Protein AF-D2U3R3-F1 (afdb_monomer)

Foldseek 3Di:
DVVVVVVVVLVVVQVVVCVVVVQFFFKWKAQLPVGWTWAPDADPVRATDTHNDVVRRTDGDTLVVVLVSLVPHDPPRSVRIDIFTWGQDPVPGIDTDPPRSVVSVVVPVD

Mean predicted aligned error: 6.83 Å

Nearest PDB structures (foldseek):
  8qkh-assembly1_N  TM=5.182E-01  e=3.034E-01  Staphylococcus phage 812
  4i4s-assembly1_A  TM=2.537E-01  e=4.872E+00  Boletus edulis

Secondary structure (DSSP, 8-state):
-HHHHHHHHHHHHHHHHHHH-TTEEEEEEEETTT--EEEEEE-TTSPEEEES-TTTT-EES-HHHHHHHHHTSPTTHHHHEEEEEEEEETTTEEEEPTTSSHHHHGGG--

Organism: NCBI:txid638

pLDDT: mean 82.24, std 11.83, range [38.12, 93.19]

Solvent-accessible surface area (backbone atoms only — not comparable to full-atom values): 6460 Å² total; per-residue (Å²): 124,61,66,66,54,50,54,50,52,52,52,51,52,50,52,54,50,41,70,77,37,76,64,55,64,22,27,32,39,34,31,69,82,83,70,31,28,38,32,90,50,57,47,102,80,72,42,82,36,74,36,88,53,61,82,68,18,55,38,81,56,66,67,59,65,56,53,53,55,41,72,70,43,60,85,68,54,39,78,41,46,43,82,38,50,23,25,76,38,95,88,72,42,77,38,71,45,86,71,57,69,57,63,63,56,63,76,74,73,118

Sequence (110 aa):
MEQKKIIKRLKEIEIEFRKNNPDVIGYTLFNIVNRRFVTMKENGFGMPIYTDNLEIAYFEDTKFPALISRELLPEPDKFDIAVVPLIKNPLFGLSVKSGYLDRHNRRFAQ

Structure (mmCIF, N/CA/C/O backbone):
data_AF-D2U3R3-F1
#
_entry.id   AF-D2U3R3-F1
#
loop_
_atom_site.group_PDB
_atom_site.id
_atom_site.type_symbol
_atom_site.label_atom_id
_atom_site.label_alt_id
_atom_site.label_comp_id
_atom_site.label_asym_id
_atom_site.label_entity_id
_atom_site.label_seq_id
_atom_site.pdbx_PDB_ins_code
_atom_site.Cartn_x
_atom_site.Cartn_y
_atom_site.Cartn_z
_atom_site.occupancy
_atom_site.B_iso_or_equiv
_atom_site.auth_seq_id
_atom_site.auth_comp_id
_atom_site.auth_asym_id
_atom_site.auth_atom_id
_atom_site.pdbx_PDB_model_num
ATOM 1 N N . MET A 1 1 ? 8.351 23.766 14.531 1.00 51.91 1 MET A N 1
ATOM 2 C CA . MET A 1 1 ? 7.120 23.454 15.306 1.00 51.91 1 MET A CA 1
ATOM 3 C C . MET A 1 1 ? 6.022 22.805 14.451 1.00 51.91 1 MET A C 1
ATOM 5 O O . MET A 1 1 ? 5.200 22.077 14.995 1.00 51.91 1 MET A O 1
ATOM 9 N N . GLU A 1 2 ? 6.016 23.013 13.130 1.00 73.06 2 GLU A N 1
ATOM 10 C CA . GLU A 1 2 ? 4.954 22.533 12.229 1.00 73.06 2 GLU A CA 1
ATOM 11 C C . GLU A 1 2 ? 5.042 21.044 11.861 1.00 73.06 2 GLU A C 1
ATOM 13 O O . GLU A 1 2 ? 4.032 20.349 11.916 1.00 73.06 2 GLU A O 1
ATOM 18 N N . GLN A 1 3 ? 6.240 20.508 11.598 1.00 75.00 3 GLN A N 1
ATOM 19 C CA . GLN A 1 3 ? 6.413 19.101 11.194 1.00 75.00 3 GLN A CA 1
ATOM 20 C C . GLN A 1 3 ? 5.857 18.100 12.220 1.00 75.00 3 GLN A C 1
ATOM 22 O O . GLN A 1 3 ? 5.160 17.156 11.856 1.00 75.00 3 GLN A O 1
ATOM 27 N N 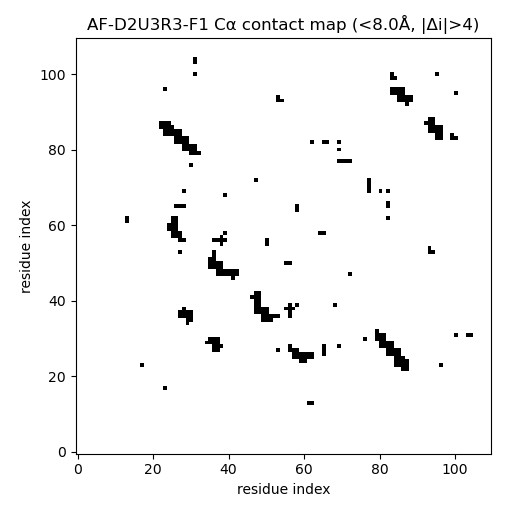. LYS A 1 4 ? 6.090 18.335 13.521 1.00 80.19 4 LYS A N 1
ATOM 28 C CA . LYS A 1 4 ? 5.544 17.481 14.593 1.00 80.19 4 LYS A CA 1
ATOM 29 C C . LYS A 1 4 ? 4.009 17.476 14.604 1.00 80.19 4 LYS A C 1
ATOM 31 O O . LYS A 1 4 ? 3.413 16.432 14.856 1.00 80.19 4 LYS A O 1
ATOM 36 N N . LYS A 1 5 ? 3.368 18.616 14.306 1.00 84.50 5 LYS A N 1
ATOM 37 C CA . LYS A 1 5 ? 1.902 18.716 14.206 1.00 84.50 5 LYS A CA 1
ATOM 38 C C . LYS A 1 5 ? 1.378 17.972 12.974 1.00 84.50 5 LYS A C 1
ATOM 40 O O . LYS A 1 5 ? 0.389 17.258 13.093 1.00 84.50 5 LYS A O 1
ATOM 45 N N . ILE A 1 6 ? 2.064 18.079 11.834 1.00 82.00 6 ILE A N 1
ATOM 46 C CA . ILE A 1 6 ? 1.709 17.367 10.595 1.00 82.00 6 ILE A CA 1
ATOM 47 C C . ILE A 1 6 ? 1.796 15.852 10.798 1.00 82.00 6 ILE A C 1
ATOM 49 O O . ILE A 1 6 ? 0.825 15.148 10.541 1.00 82.00 6 ILE A O 1
ATOM 53 N N . ILE A 1 7 ? 2.915 15.352 11.333 1.00 80.81 7 ILE A N 1
ATOM 54 C CA . ILE A 1 7 ? 3.105 13.917 11.600 1.00 80.81 7 ILE A CA 1
ATOM 55 C C . ILE A 1 7 ? 2.024 13.393 12.550 1.00 80.81 7 ILE A C 1
ATOM 57 O O . ILE A 1 7 ? 1.465 12.323 12.315 1.00 80.81 7 ILE A O 1
ATOM 61 N N . LYS A 1 8 ? 1.697 14.146 13.608 1.00 84.31 8 LYS A N 1
ATOM 62 C CA . LYS A 1 8 ? 0.627 13.773 14.541 1.00 84.31 8 LYS A CA 1
ATOM 63 C C . LYS A 1 8 ? -0.722 13.646 13.825 1.00 84.31 8 LYS A C 1
ATOM 65 O O . LYS A 1 8 ? -1.390 12.630 13.979 1.00 84.31 8 LYS A O 1
ATOM 70 N N . ARG A 1 9 ? -1.073 14.627 12.991 1.00 85.44 9 ARG A N 1
ATOM 71 C CA . ARG A 1 9 ? -2.333 14.640 12.236 1.00 85.44 9 ARG A CA 1
ATOM 72 C C . ARG A 1 9 ? -2.418 13.492 11.226 1.00 85.44 9 ARG A C 1
ATOM 74 O O . ARG A 1 9 ? -3.462 12.869 11.094 1.00 85.44 9 ARG A O 1
ATOM 81 N N . LEU A 1 10 ? -1.311 13.167 10.555 1.00 81.62 10 LEU A N 1
ATOM 82 C CA . LEU A 1 10 ? -1.233 12.017 9.647 1.00 81.62 10 LEU A CA 1
ATOM 83 C C . LEU A 1 10 ? -1.446 10.688 10.383 1.00 81.62 10 LEU A C 1
ATOM 85 O O . LEU A 1 10 ? -2.160 9.826 9.879 1.00 81.62 10 LEU A O 1
ATOM 89 N N . LYS A 1 11 ? -0.878 10.534 11.586 1.00 82.62 11 LYS A N 1
ATOM 90 C CA . LYS A 1 11 ? -1.121 9.354 12.431 1.00 82.62 11 LYS A CA 1
ATOM 91 C C . LYS A 1 11 ? -2.582 9.249 12.863 1.00 82.62 11 LYS A C 1
ATOM 93 O O . LYS A 1 11 ? -3.132 8.157 12.834 1.00 82.62 11 LYS A O 1
ATOM 98 N N . GLU A 1 12 ? -3.210 10.359 13.246 1.00 87.19 12 GLU A N 1
ATOM 99 C CA . GLU A 1 12 ? -4.633 10.386 13.619 1.00 87.19 12 GLU A CA 1
ATOM 100 C C . GLU A 1 12 ? -5.529 9.957 12.448 1.00 87.19 12 GLU A C 1
ATOM 102 O O . GLU A 1 12 ? -6.374 9.081 12.627 1.00 87.19 12 GLU A O 1
ATOM 107 N N . ILE A 1 13 ? -5.275 10.483 11.244 1.00 86.12 13 ILE A N 1
ATOM 108 C CA . ILE A 1 13 ? -5.987 10.097 10.014 1.00 86.12 13 ILE A CA 1
ATOM 109 C C . ILE A 1 13 ? -5.800 8.605 9.711 1.00 86.12 13 ILE A C 1
ATOM 111 O O . ILE A 1 13 ? -6.759 7.929 9.353 1.00 86.12 13 ILE A O 1
ATOM 115 N N . GLU A 1 14 ? -4.585 8.074 9.859 1.00 83.56 14 GLU A N 1
ATOM 116 C CA . GLU A 1 14 ? -4.310 6.650 9.630 1.00 83.56 14 GLU A CA 1
ATOM 117 C C . GLU A 1 14 ? -5.043 5.755 10.639 1.00 83.56 14 GLU A C 1
ATOM 119 O O . GLU A 1 14 ? -5.614 4.729 10.266 1.00 83.56 14 GLU A O 1
ATOM 124 N N . ILE A 1 15 ? -5.061 6.151 11.915 1.00 85.56 15 ILE A N 1
ATOM 125 C CA . ILE A 1 15 ? -5.782 5.432 12.972 1.00 85.56 15 ILE A CA 1
ATOM 126 C C . ILE A 1 15 ? -7.283 5.430 12.683 1.00 85.56 15 ILE A C 1
ATOM 128 O O . ILE A 1 15 ? -7.922 4.384 12.776 1.00 85.56 15 ILE A O 1
ATOM 132 N N . GLU A 1 16 ? -7.855 6.580 12.330 1.00 88.56 16 GLU A N 1
ATOM 133 C CA . GLU A 1 16 ? -9.269 6.697 11.970 1.00 88.56 16 GLU A CA 1
ATOM 134 C C . GLU A 1 16 ? -9.602 5.864 10.726 1.00 88.56 16 GLU A C 1
ATOM 136 O O . GLU A 1 16 ? -10.573 5.105 10.723 1.00 88.56 16 GLU A O 1
ATOM 141 N N . PHE A 1 17 ? -8.755 5.928 9.696 1.00 86.56 17 PHE A N 1
ATOM 142 C CA . PHE A 1 17 ? -8.908 5.126 8.490 1.00 86.56 17 PHE A CA 1
ATO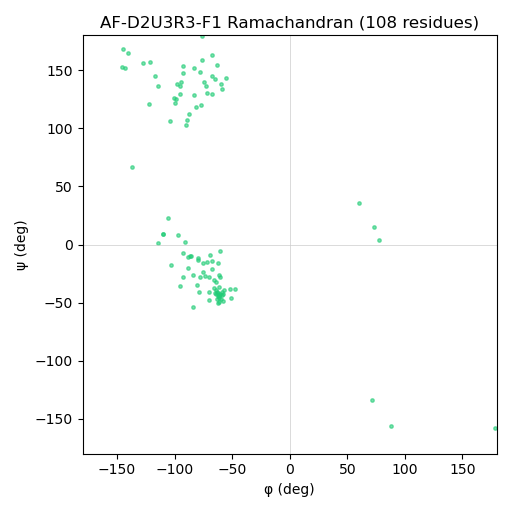M 143 C C . PHE A 1 17 ? -8.924 3.628 8.805 1.00 86.56 17 PHE A C 1
ATOM 145 O O . PHE A 1 17 ? -9.835 2.932 8.359 1.00 86.56 17 PHE A O 1
ATOM 152 N N . ARG A 1 18 ? -7.972 3.135 9.607 1.00 84.69 18 ARG A N 1
ATOM 153 C CA . ARG A 1 18 ? -7.908 1.721 10.012 1.00 84.69 18 ARG A CA 1
ATOM 154 C C . ARG A 1 18 ? -9.085 1.303 10.889 1.00 84.69 18 ARG A C 1
ATOM 156 O O . ARG A 1 18 ? -9.597 0.207 10.707 1.00 84.69 18 ARG A O 1
ATOM 163 N N . LYS A 1 19 ? -9.569 2.170 11.786 1.00 88.31 19 LYS A N 1
ATOM 164 C CA . LYS A 1 19 ? -10.795 1.903 12.562 1.00 88.31 19 LYS A CA 1
ATOM 165 C C . LYS A 1 19 ? -12.006 1.684 11.654 1.00 88.31 19 LYS A C 1
ATOM 167 O O . LYS A 1 19 ? -12.789 0.774 11.898 1.00 88.31 19 LYS A O 1
ATOM 172 N N . ASN A 1 20 ? -12.123 2.484 10.597 1.00 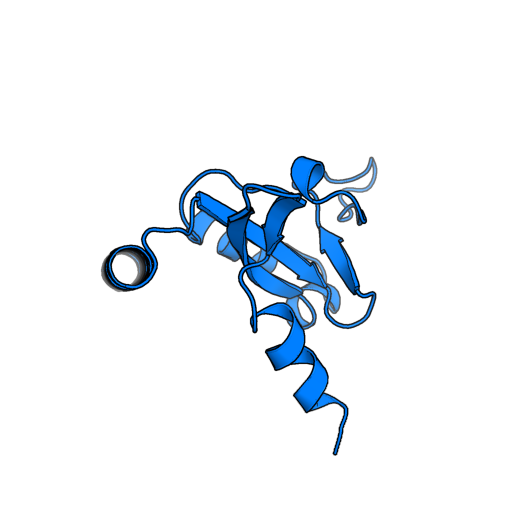90.25 20 ASN A N 1
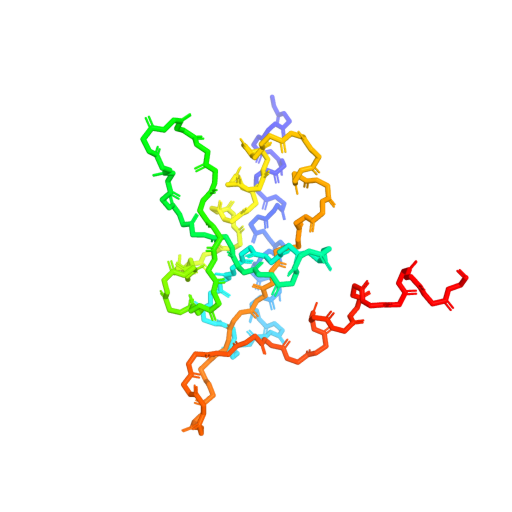ATOM 173 C CA . ASN A 1 20 ? -13.207 2.371 9.620 1.00 90.25 20 ASN A CA 1
ATOM 174 C C . ASN A 1 20 ? -12.980 1.251 8.586 1.00 90.25 20 ASN A C 1
ATOM 176 O O . ASN A 1 20 ? -13.900 0.905 7.850 1.00 90.25 20 ASN A O 1
ATOM 180 N N . ASN A 1 21 ? -11.766 0.697 8.502 1.00 89.50 21 ASN A N 1
ATOM 181 C CA . ASN A 1 21 ? -11.373 -0.325 7.532 1.00 89.50 21 ASN A CA 1
ATOM 182 C C . ASN A 1 21 ? -10.526 -1.417 8.217 1.00 89.50 21 ASN A C 1
ATOM 184 O O . ASN A 1 21 ? -9.332 -1.532 7.931 1.00 89.50 21 ASN A O 1
ATOM 188 N N . PRO A 1 22 ? -11.116 -2.205 9.137 1.00 90.38 22 PRO A N 1
ATOM 189 C CA . PRO A 1 22 ? -10.379 -3.179 9.949 1.00 90.38 22 PRO A CA 1
ATOM 190 C C . PRO A 1 22 ? -9.819 -4.360 9.139 1.00 90.38 22 PRO A C 1
ATOM 192 O O . PRO A 1 22 ? -8.973 -5.100 9.627 1.00 90.38 22 PRO A O 1
ATOM 195 N N . ASP A 1 23 ? -10.288 -4.537 7.907 1.00 91.12 23 ASP A N 1
ATOM 196 C CA . ASP A 1 23 ? -9.835 -5.540 6.946 1.00 91.12 23 ASP A CA 1
ATOM 197 C C . ASP A 1 23 ? -8.532 -5.156 6.223 1.00 91.12 23 ASP A C 1
ATOM 199 O O . ASP A 1 23 ? -7.939 -5.993 5.539 1.00 91.12 23 ASP A O 1
ATOM 203 N N . VAL A 1 24 ? -8.087 -3.901 6.350 1.00 90.75 24 VAL A N 1
ATOM 204 C CA . VAL A 1 24 ? -6.857 -3.417 5.717 1.00 90.75 24 VAL A CA 1
ATOM 205 C C . VAL A 1 24 ? -5.640 -3.900 6.496 1.00 90.75 24 VAL A C 1
ATOM 207 O O . VAL A 1 24 ? -5.447 -3.548 7.659 1.00 90.75 24 VAL A O 1
ATOM 210 N N . ILE A 1 25 ? -4.786 -4.664 5.819 1.00 90.38 25 ILE A N 1
ATOM 211 C CA . ILE A 1 25 ? -3.575 -5.263 6.394 1.00 90.38 25 ILE A CA 1
ATOM 212 C C . ILE A 1 25 ? -2.289 -4.532 5.994 1.00 90.38 25 ILE A C 1
ATOM 214 O O . ILE A 1 25 ? -1.286 -4.648 6.688 1.00 90.38 25 ILE A O 1
ATOM 218 N N . GLY A 1 26 ? -2.330 -3.715 4.940 1.00 90.81 26 GLY A N 1
ATOM 219 C CA . GLY A 1 26 ? -1.196 -2.895 4.516 1.00 90.81 26 GLY A CA 1
ATOM 220 C C . GLY A 1 26 ? -1.506 -2.087 3.263 1.00 90.81 26 GLY A C 1
ATOM 221 O O . GLY A 1 26 ? -2.674 -1.824 2.959 1.00 90.81 26 GLY A O 1
ATOM 222 N N . TYR A 1 27 ? -0.466 -1.681 2.539 1.00 91.62 27 TYR A N 1
ATOM 223 C CA . TYR A 1 27 ? -0.586 -0.789 1.383 1.00 91.62 27 TYR A CA 1
ATOM 224 C C . TYR A 1 27 ? 0.345 -1.197 0.241 1.00 91.62 27 TYR A C 1
ATOM 226 O O . TYR A 1 27 ? 1.273 -1.975 0.422 1.00 91.62 27 TYR A O 1
ATOM 234 N N . THR A 1 28 ? 0.102 -0.656 -0.948 1.00 92.19 28 THR A N 1
ATOM 235 C CA . THR A 1 28 ? 1.046 -0.701 -2.069 1.00 92.19 28 THR A CA 1
ATOM 236 C C . THR A 1 28 ? 0.984 0.576 -2.895 1.00 92.19 28 THR A C 1
ATOM 238 O O . THR A 1 28 ? 0.084 1.407 -2.731 1.00 92.19 28 THR A O 1
ATOM 241 N N . LEU A 1 29 ? 1.967 0.728 -3.771 1.00 92.12 29 LEU A N 1
ATOM 242 C CA . LEU A 1 29 ? 2.049 1.773 -4.773 1.00 92.12 29 LEU A CA 1
ATOM 243 C C . LEU A 1 29 ? 1.580 1.209 -6.106 1.00 92.12 29 LEU A C 1
ATOM 245 O O . LEU A 1 29 ? 2.110 0.208 -6.579 1.00 92.12 29 LEU A O 1
ATOM 249 N N . PHE A 1 30 ? 0.597 1.861 -6.712 1.00 91.94 30 PHE A N 1
ATOM 250 C CA . PHE A 1 30 ? 0.026 1.466 -7.991 1.00 91.94 30 PHE A CA 1
ATOM 251 C C . PHE A 1 30 ? 0.164 2.606 -8.992 1.00 91.94 30 PHE A C 1
ATOM 253 O O . PHE A 1 30 ? -0.355 3.698 -8.758 1.00 91.94 30 PHE A O 1
ATOM 260 N N . ASN A 1 31 ? 0.854 2.355 -10.101 1.00 91.00 31 ASN A N 1
ATOM 261 C CA . ASN A 1 31 ? 0.958 3.311 -11.192 1.00 91.00 31 ASN A CA 1
ATOM 262 C C . ASN A 1 31 ? -0.307 3.214 -12.048 1.00 91.00 31 ASN A C 1
ATOM 264 O O . ASN A 1 31 ? -0.631 2.167 -12.607 1.00 91.00 31 ASN A O 1
ATOM 268 N N . ILE A 1 32 ? -1.047 4.316 -12.116 1.00 89.25 32 ILE A N 1
ATOM 269 C CA . ILE A 1 32 ? -2.372 4.365 -12.736 1.00 89.25 32 ILE A CA 1
ATOM 270 C C . ILE A 1 32 ? -2.306 4.350 -14.264 1.00 89.25 32 ILE A C 1
ATOM 272 O O . ILE A 1 32 ? -3.276 3.948 -14.901 1.00 89.25 32 ILE A O 1
ATOM 276 N N . VAL A 1 33 ? -1.177 4.770 -14.842 1.00 87.06 33 VAL A N 1
ATOM 277 C CA . VAL A 1 33 ? -0.975 4.860 -16.292 1.00 87.06 33 VAL A CA 1
ATOM 278 C C . VAL A 1 33 ? -0.553 3.506 -16.845 1.00 87.06 33 VAL A C 1
ATOM 280 O O . VAL A 1 33 ? -1.200 2.971 -17.742 1.00 87.06 33 VAL A O 1
ATOM 283 N N . ASN A 1 34 ? 0.503 2.911 -16.284 1.00 86.50 34 ASN A N 1
ATOM 284 C CA . ASN A 1 34 ? 1.018 1.623 -16.753 1.00 86.50 34 ASN A CA 1
ATOM 285 C C . ASN A 1 34 ? 0.303 0.413 -16.122 1.00 86.50 34 ASN A C 1
ATOM 287 O O . ASN A 1 34 ? 0.485 -0.711 -16.586 1.00 86.50 34 ASN A O 1
ATOM 291 N N . ARG A 1 35 ? -0.532 0.645 -15.099 1.00 89.25 35 ARG A N 1
ATOM 292 C CA . ARG A 1 35 ? -1.324 -0.355 -14.370 1.00 89.25 35 ARG A CA 1
ATOM 293 C C . ARG A 1 35 ? -0.501 -1.443 -13.677 1.00 89.25 35 ARG A C 1
ATOM 295 O O . ARG A 1 35 ? -0.958 -2.581 -13.576 1.00 89.25 35 ARG A O 1
ATOM 302 N N . ARG A 1 36 ? 0.676 -1.091 -13.157 1.00 92.06 36 ARG A N 1
ATOM 303 C CA . ARG A 1 36 ? 1.567 -2.005 -12.422 1.00 92.06 36 ARG A CA 1
ATOM 304 C C . ARG A 1 36 ? 1.837 -1.508 -11.009 1.00 92.06 36 ARG A C 1
ATOM 306 O O . ARG A 1 36 ? 1.733 -0.315 -10.715 1.00 92.06 36 ARG A O 1
ATOM 313 N N . PHE A 1 37 ? 2.207 -2.427 -10.127 1.00 92.62 37 PHE A N 1
ATOM 314 C CA . PHE A 1 37 ? 2.638 -2.092 -8.777 1.00 92.62 37 PHE A CA 1
ATOM 315 C C . PHE A 1 37 ? 4.114 -1.704 -8.754 1.00 92.62 37 PHE A C 1
ATOM 317 O O . PHE A 1 37 ? 4.897 -2.182 -9.575 1.00 92.62 37 PHE A O 1
ATOM 324 N N . VAL A 1 38 ? 4.502 -0.865 -7.797 1.00 90.50 38 VAL A N 1
ATOM 325 C CA . VAL A 1 38 ? 5.906 -0.496 -7.578 1.00 90.50 38 VAL A CA 1
ATOM 326 C C . VAL A 1 38 ? 6.457 -1.287 -6.411 1.00 90.50 38 VAL A C 1
ATOM 328 O O . VAL A 1 38 ? 5.892 -1.285 -5.317 1.00 90.50 38 VAL A O 1
ATOM 331 N N . THR A 1 39 ? 7.570 -1.972 -6.648 1.00 88.38 39 THR A N 1
ATOM 332 C CA . THR A 1 39 ? 8.270 -2.687 -5.584 1.00 88.38 39 THR A CA 1
ATOM 333 C C . THR A 1 39 ? 9.044 -1.716 -4.702 1.00 88.38 39 THR A C 1
ATOM 335 O O . THR A 1 39 ? 9.449 -0.643 -5.140 1.00 88.38 39 THR A O 1
ATOM 338 N N . MET A 1 40 ? 9.350 -2.142 -3.480 1.00 76.31 40 MET A N 1
ATOM 339 C CA . MET A 1 40 ? 10.275 -1.414 -2.606 1.00 76.31 40 MET A CA 1
ATOM 340 C C . MET A 1 40 ? 11.735 -1.441 -3.075 1.00 76.31 40 MET A C 1
ATOM 342 O O . MET A 1 40 ? 12.577 -0.773 -2.481 1.00 76.31 40 MET A O 1
ATOM 346 N N . LYS A 1 41 ? 12.058 -2.252 -4.085 1.00 79.69 41 LYS A N 1
ATOM 347 C CA . LYS A 1 41 ? 13.412 -2.381 -4.606 1.00 79.69 41 LYS A CA 1
ATOM 348 C C . LYS A 1 41 ? 13.598 -1.448 -5.790 1.00 79.69 41 LYS A C 1
ATOM 350 O O . LYS A 1 41 ? 12.743 -1.339 -6.670 1.00 79.69 41 LYS A O 1
ATOM 355 N N . GLU A 1 42 ? 14.769 -0.841 -5.822 1.00 80.81 42 GLU A N 1
ATOM 356 C CA . GLU A 1 42 ? 15.278 -0.150 -6.993 1.00 80.81 42 GLU A CA 1
ATOM 357 C C . GLU A 1 42 ? 16.142 -1.113 -7.812 1.00 80.81 42 GLU A C 1
ATOM 359 O O . GLU A 1 42 ? 16.699 -2.087 -7.292 1.00 80.81 42 GLU A O 1
ATOM 364 N N . ASN A 1 43 ? 16.238 -0.868 -9.116 1.00 81.44 43 ASN A N 1
ATOM 365 C CA . ASN A 1 43 ? 17.187 -1.584 -9.960 1.00 81.44 43 ASN A CA 1
ATOM 366 C C . ASN A 1 43 ? 18.620 -1.053 -9.745 1.00 81.44 43 ASN A C 1
ATOM 368 O O . ASN A 1 43 ? 18.849 -0.116 -8.983 1.00 81.44 43 ASN A O 1
ATOM 372 N N . GLY A 1 44 ? 19.601 -1.624 -10.452 1.00 79.19 44 GLY A N 1
ATOM 373 C CA . GLY A 1 44 ? 21.011 -1.214 -10.343 1.00 79.19 44 GLY A CA 1
ATOM 374 C C . GLY A 1 44 ? 21.312 0.248 -10.716 1.00 79.19 44 GLY A C 1
ATOM 375 O O . GLY A 1 44 ? 22.442 0.688 -10.543 1.00 79.19 44 GLY A O 1
ATOM 376 N N . PHE A 1 45 ? 20.320 0.994 -11.210 1.00 79.00 45 PHE A N 1
ATOM 377 C CA . PHE A 1 45 ? 20.408 2.411 -11.560 1.00 79.00 45 PHE A CA 1
ATOM 378 C C . PHE A 1 45 ? 19.616 3.315 -10.600 1.00 79.00 45 PHE A C 1
ATOM 380 O O . PHE A 1 45 ? 19.450 4.495 -10.892 1.00 79.00 45 PHE A O 1
ATOM 387 N N . GLY A 1 46 ? 19.101 2.780 -9.486 1.00 77.31 46 GLY A N 1
ATOM 388 C CA . GLY A 1 46 ? 18.266 3.539 -8.548 1.00 77.31 46 GLY A CA 1
ATOM 389 C C . GLY A 1 46 ? 16.851 3.819 -9.070 1.00 77.31 46 GLY A C 1
ATOM 390 O O . GLY A 1 46 ? 16.161 4.688 -8.550 1.00 77.31 46 GLY A O 1
ATOM 391 N N . MET A 1 47 ? 16.411 3.125 -10.127 1.00 81.62 47 MET A N 1
ATOM 392 C CA . MET A 1 47 ? 15.087 3.342 -10.716 1.00 81.62 47 MET A CA 1
ATOM 393 C C . MET A 1 47 ? 14.043 2.398 -10.103 1.00 81.62 47 MET A C 1
ATOM 395 O O . MET A 1 47 ? 14.371 1.241 -9.809 1.00 81.62 47 MET A O 1
ATOM 399 N N . PRO A 1 48 ? 12.775 2.832 -9.986 1.00 84.12 48 PRO A N 1
ATOM 400 C CA . PRO A 1 48 ? 11.698 1.999 -9.463 1.00 84.12 48 PRO A CA 1
ATOM 401 C C . PRO A 1 48 ? 11.493 0.739 -10.309 1.00 84.12 48 PRO A C 1
ATOM 403 O O . PRO A 1 48 ? 11.497 0.789 -11.541 1.00 84.12 48 PRO A O 1
ATOM 406 N N . ILE A 1 49 ? 11.272 -0.400 -9.653 1.00 89.25 49 ILE A N 1
ATOM 407 C CA . ILE A 1 49 ? 10.909 -1.646 -10.335 1.00 89.25 49 ILE A CA 1
ATOM 408 C C . ILE A 1 49 ? 9.390 -1.804 -10.324 1.00 89.25 49 ILE A C 1
ATOM 410 O O . ILE A 1 49 ? 8.754 -1.747 -9.269 1.00 89.25 49 ILE A O 1
ATOM 414 N N . TYR A 1 50 ? 8.826 -2.063 -11.503 1.00 91.06 50 TYR A N 1
ATOM 415 C CA . TYR A 1 50 ? 7.404 -2.323 -11.703 1.00 91.06 50 TYR A CA 1
ATOM 416 C C . TYR A 1 50 ? 7.112 -3.820 -11.786 1.00 91.06 50 TYR A C 1
ATOM 418 O O . TYR A 1 50 ? 7.827 -4.564 -12.458 1.00 91.06 50 TYR A O 1
ATOM 426 N N . THR A 1 51 ? 6.036 -4.257 -11.139 1.00 92.31 51 THR A N 1
ATOM 427 C CA . THR A 1 51 ? 5.634 -5.663 -11.070 1.00 92.31 51 THR A CA 1
ATOM 428 C C . THR A 1 51 ? 4.118 -5.819 -11.124 1.00 92.31 51 THR A C 1
ATOM 430 O O . THR A 1 51 ? 3.373 -4.958 -10.659 1.00 92.31 51 THR A O 1
ATOM 433 N N . ASP A 1 52 ? 3.666 -6.957 -11.642 1.00 91.06 52 ASP A N 1
ATOM 434 C CA . ASP A 1 52 ? 2.261 -7.378 -11.567 1.00 91.06 52 ASP A CA 1
ATOM 435 C C . ASP A 1 52 ? 2.011 -8.270 -10.337 1.00 91.06 52 ASP A C 1
ATOM 437 O O . ASP A 1 52 ? 0.872 -8.596 -10.011 1.00 91.06 52 ASP A O 1
ATOM 441 N N . ASN A 1 53 ? 3.081 -8.654 -9.629 1.00 90.75 53 ASN A N 1
ATOM 442 C CA . ASN A 1 53 ? 3.006 -9.457 -8.417 1.00 90.75 53 ASN A CA 1
ATOM 443 C C . ASN A 1 53 ? 2.867 -8.562 -7.179 1.00 90.75 53 ASN A C 1
ATOM 445 O O . ASN A 1 53 ? 3.827 -7.932 -6.724 1.00 90.75 53 ASN A O 1
ATOM 449 N N . LEU A 1 54 ? 1.662 -8.569 -6.618 1.00 89.62 54 LEU A N 1
ATOM 450 C CA . LEU A 1 54 ? 1.283 -7.782 -5.454 1.00 89.62 54 LEU A CA 1
ATOM 451 C C . LEU A 1 54 ? 2.051 -8.151 -4.179 1.00 89.62 54 LEU A C 1
ATOM 453 O O . LEU A 1 54 ? 2.329 -7.275 -3.366 1.00 89.62 54 LEU A O 1
ATOM 457 N N . GLU A 1 55 ? 2.432 -9.417 -4.011 1.00 88.19 55 GLU A N 1
ATOM 458 C CA . GLU A 1 55 ? 3.180 -9.871 -2.833 1.00 88.19 55 GLU A CA 1
ATOM 459 C C . GLU A 1 55 ? 4.579 -9.249 -2.777 1.00 88.19 55 GLU A C 1
ATOM 461 O O . GLU A 1 55 ? 5.097 -8.967 -1.701 1.00 88.19 55 GLU A O 1
ATOM 466 N N . ILE A 1 56 ? 5.172 -8.964 -3.941 1.00 87.12 56 ILE A N 1
ATOM 467 C CA . ILE A 1 56 ? 6.491 -8.321 -4.050 1.00 87.12 56 ILE A CA 1
ATOM 468 C C . ILE A 1 56 ? 6.399 -6.806 -3.800 1.00 87.12 56 ILE A C 1
ATOM 470 O O . ILE A 1 56 ? 7.367 -6.184 -3.362 1.00 87.12 56 ILE A O 1
ATOM 474 N N . ALA A 1 57 ? 5.245 -6.199 -4.083 1.00 88.56 57 ALA A N 1
ATOM 475 C CA . ALA A 1 57 ? 5.001 -4.764 -3.929 1.00 88.56 57 ALA A CA 1
ATOM 476 C C . ALA A 1 57 ? 4.309 -4.395 -2.604 1.00 88.56 57 ALA A C 1
ATOM 478 O O . ALA A 1 57 ? 3.866 -3.258 -2.423 1.00 88.56 57 ALA A O 1
ATOM 479 N N . TYR A 1 58 ? 4.173 -5.358 -1.695 1.00 87.25 58 TYR A N 1
ATOM 480 C CA . TYR A 1 58 ? 3.491 -5.200 -0.421 1.00 87.25 58 TYR A CA 1
ATOM 481 C C . TYR A 1 58 ? 4.298 -4.343 0.561 1.00 87.25 58 TYR A C 1
ATOM 483 O O . TYR A 1 58 ? 5.468 -4.614 0.822 1.00 87.25 58 TYR A O 1
ATOM 491 N N . PHE A 1 59 ? 3.644 -3.343 1.152 1.00 79.75 59 PHE A N 1
ATOM 492 C CA . PHE A 1 59 ? 4.122 -2.637 2.333 1.00 79.75 59 PHE A CA 1
ATOM 493 C C . PHE A 1 59 ? 3.319 -3.147 3.527 1.00 79.75 59 PHE A C 1
ATOM 495 O O . PHE A 1 59 ? 2.137 -2.814 3.685 1.00 79.75 59 PHE A O 1
ATOM 502 N N . GLU A 1 60 ? 3.969 -3.961 4.352 1.00 65.88 60 GLU A N 1
ATOM 503 C CA . GLU A 1 60 ? 3.476 -4.280 5.687 1.00 65.88 60 GLU A CA 1
ATOM 504 C C . GLU A 1 60 ? 3.497 -2.988 6.528 1.00 65.88 60 GLU A C 1
ATOM 506 O O . GLU A 1 60 ? 4.384 -2.155 6.350 1.00 65.88 60 GLU A O 1
ATOM 511 N N . ASP A 1 61 ? 2.497 -2.786 7.392 1.00 68.06 61 ASP A N 1
ATOM 512 C CA . ASP A 1 61 ? 2.284 -1.593 8.239 1.00 68.06 61 ASP A CA 1
ATOM 513 C C . ASP A 1 61 ? 1.476 -0.418 7.638 1.00 68.06 61 ASP A C 1
ATOM 515 O O . ASP A 1 61 ? 0.517 -0.561 6.874 1.00 68.06 61 ASP A O 1
ATOM 519 N N . THR A 1 62 ? 1.724 0.772 8.191 1.00 68.94 62 THR A N 1
ATOM 520 C CA . THR A 1 62 ? 0.975 2.013 8.017 1.00 68.94 62 THR A CA 1
ATOM 521 C C . THR A 1 62 ? 1.106 2.550 6.597 1.00 68.94 62 THR A C 1
ATOM 523 O O . THR A 1 62 ? 2.040 2.236 5.869 1.00 68.94 62 THR A O 1
ATOM 526 N N . LYS A 1 63 ? 0.213 3.460 6.216 1.00 78.06 63 LYS A N 1
ATOM 527 C CA . LYS A 1 63 ? 0.290 4.161 4.927 1.00 78.06 63 LYS A CA 1
ATOM 528 C C . LYS A 1 63 ? 1.551 5.022 4.760 1.00 78.06 63 LYS A C 1
ATOM 530 O O . LYS 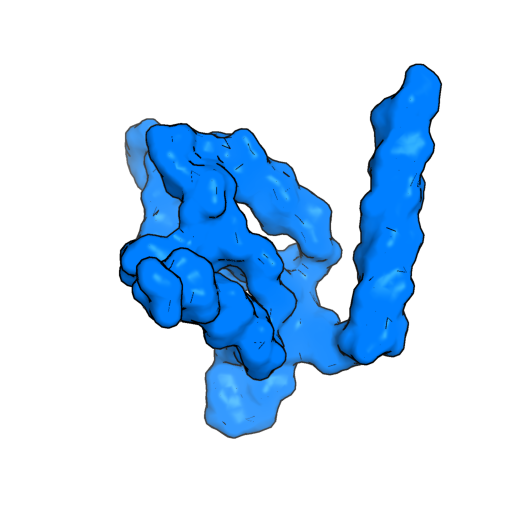A 1 63 ? 1.866 5.457 3.655 1.00 78.06 63 LYS A O 1
ATOM 535 N N . PHE A 1 64 ? 2.255 5.324 5.850 1.00 77.69 64 PHE A N 1
ATOM 536 C CA . PHE A 1 64 ? 3.305 6.339 5.878 1.00 77.69 64 PHE A CA 1
ATOM 537 C C . PHE A 1 64 ? 4.577 5.950 5.098 1.00 77.69 64 PHE A C 1
ATOM 539 O O . PHE A 1 64 ? 4.990 6.760 4.267 1.00 77.69 64 PHE A O 1
ATOM 546 N N . PRO A 1 65 ? 5.155 4.740 5.255 1.00 76.25 65 PRO A N 1
ATOM 547 C CA . PRO A 1 65 ? 6.207 4.243 4.367 1.00 76.25 65 PRO A CA 1
ATOM 548 C C . PRO A 1 65 ? 5.844 4.346 2.884 1.00 76.25 65 PRO A C 1
ATOM 550 O O . PRO A 1 65 ? 6.624 4.891 2.113 1.00 76.25 65 PRO A O 1
ATOM 553 N N . ALA A 1 66 ? 4.632 3.935 2.498 1.00 80.94 66 ALA A N 1
ATOM 554 C CA . ALA A 1 66 ? 4.185 4.028 1.109 1.00 80.94 66 ALA A CA 1
ATOM 555 C C . ALA A 1 66 ? 4.119 5.488 0.618 1.00 80.94 66 ALA A C 1
ATOM 557 O O . ALA A 1 66 ? 4.560 5.795 -0.487 1.00 80.94 66 ALA A O 1
ATOM 558 N N . LEU A 1 67 ? 3.626 6.419 1.443 1.00 81.31 67 LEU A N 1
ATOM 559 C CA . LEU A 1 67 ? 3.628 7.847 1.103 1.00 81.31 67 LEU A CA 1
ATOM 560 C C . LEU A 1 67 ? 5.046 8.394 0.912 1.00 81.31 67 LEU A C 1
ATOM 562 O O . LEU A 1 67 ? 5.277 9.096 -0.065 1.00 81.31 67 LEU A O 1
ATOM 566 N N . ILE A 1 68 ? 5.989 8.058 1.799 1.00 80.81 68 ILE A N 1
ATOM 567 C CA . ILE A 1 68 ? 7.393 8.468 1.649 1.00 80.81 68 ILE A CA 1
ATOM 568 C C . ILE A 1 68 ? 7.976 7.890 0.361 1.00 80.81 68 ILE A C 1
ATOM 570 O O . ILE A 1 68 ? 8.541 8.637 -0.432 1.00 80.81 68 ILE A O 1
ATOM 574 N N . SER A 1 69 ? 7.802 6.588 0.129 1.00 79.12 69 SER A N 1
ATOM 575 C CA . SER A 1 69 ? 8.307 5.920 -1.069 1.00 79.12 69 SER A CA 1
ATOM 576 C C . SER A 1 69 ? 7.769 6.560 -2.344 1.00 79.12 69 SER A C 1
ATOM 578 O O . SER A 1 69 ? 8.536 6.759 -3.275 1.00 79.12 69 SER A O 1
ATOM 580 N N . ARG A 1 70 ? 6.493 6.968 -2.376 1.00 82.12 70 ARG A N 1
ATOM 581 C CA . ARG A 1 70 ? 5.927 7.708 -3.512 1.00 82.12 70 ARG A CA 1
ATOM 582 C C . ARG A 1 70 ? 6.619 9.052 -3.743 1.00 82.12 70 ARG A C 1
ATOM 584 O O . ARG A 1 70 ? 6.867 9.413 -4.886 1.00 82.12 70 ARG A O 1
ATOM 591 N N . GLU A 1 71 ? 6.894 9.812 -2.684 1.00 82.06 71 GLU A N 1
ATOM 592 C CA . GLU A 1 71 ? 7.505 11.143 -2.811 1.00 82.06 71 GLU A CA 1
ATOM 593 C C . GLU A 1 71 ? 8.952 11.102 -3.322 1.00 82.06 71 GLU A C 1
ATOM 595 O O . GLU A 1 71 ? 9.415 12.119 -3.841 1.00 82.06 71 GLU A O 1
ATOM 600 N N . LEU A 1 72 ? 9.623 9.951 -3.182 1.00 82.06 72 LEU A N 1
ATOM 601 C CA . LEU A 1 72 ? 10.984 9.683 -3.655 1.00 82.06 72 LEU A CA 1
ATOM 602 C C . LEU A 1 72 ? 11.049 9.200 -5.111 1.00 82.06 72 LEU A C 1
ATOM 604 O O . LEU A 1 72 ? 12.142 9.119 -5.665 1.00 82.06 72 LEU A O 1
ATOM 608 N N . LEU A 1 73 ? 9.912 8.877 -5.736 1.00 83.00 73 LEU A N 1
ATOM 609 C CA . LEU A 1 73 ? 9.895 8.453 -7.134 1.00 83.00 73 LEU A CA 1
ATOM 610 C C . LEU A 1 73 ? 10.280 9.618 -8.061 1.00 83.00 73 LEU A C 1
ATOM 612 O O . LEU A 1 73 ? 9.905 10.765 -7.787 1.00 83.00 73 LEU A O 1
ATOM 616 N N . PRO A 1 74 ? 10.986 9.341 -9.172 1.00 82.75 74 PRO A N 1
ATOM 617 C CA . PRO A 1 74 ? 11.261 10.352 -10.182 1.00 82.75 74 PRO A CA 1
ATOM 618 C C . PRO A 1 74 ? 9.960 10.862 -10.817 1.00 82.75 74 PRO A C 1
ATOM 620 O O . PRO A 1 74 ? 8.944 10.167 -10.866 1.00 82.75 74 PRO A O 1
ATOM 623 N N . GLU A 1 75 ? 9.985 12.090 -11.328 1.00 83.50 75 GLU A N 1
ATOM 624 C CA . GLU A 1 75 ? 8.908 12.588 -12.187 1.00 83.50 75 GLU A CA 1
ATOM 625 C C . GLU A 1 75 ? 9.018 11.932 -13.580 1.00 83.50 75 GLU A C 1
ATOM 627 O O . GLU A 1 75 ? 10.136 11.762 -14.075 1.00 83.50 75 GLU A O 1
ATOM 632 N N . PRO A 1 76 ? 7.898 11.544 -14.225 1.00 77.75 76 PRO A N 1
ATOM 633 C CA . PRO A 1 76 ? 6.503 11.833 -13.862 1.00 77.75 76 PRO A CA 1
ATOM 634 C C . PRO A 1 76 ? 5.861 10.824 -12.896 1.00 77.75 76 PRO A C 1
ATOM 636 O O . PRO A 1 76 ? 4.795 11.113 -12.353 1.00 77.75 76 PRO A O 1
ATOM 639 N N . ASP A 1 77 ? 6.505 9.680 -12.644 1.00 78.44 77 ASP A N 1
ATOM 640 C CA . ASP A 1 77 ? 5.931 8.540 -11.913 1.00 78.44 77 ASP A CA 1
ATOM 641 C C . ASP A 1 77 ? 5.326 8.939 -10.564 1.00 78.44 77 ASP A C 1
ATOM 643 O O . ASP A 1 77 ? 4.240 8.489 -10.204 1.00 78.44 77 ASP A O 1
ATOM 647 N N . LYS A 1 78 ? 5.966 9.860 -9.841 1.00 79.12 78 LYS A N 1
ATOM 648 C CA . LYS A 1 78 ? 5.442 10.438 -8.596 1.00 79.12 78 LYS A CA 1
ATOM 649 C C . LYS A 1 78 ? 3.974 10.895 -8.671 1.00 79.12 78 LYS A C 1
ATOM 651 O O . LYS A 1 78 ? 3.237 10.727 -7.693 1.00 79.12 78 LYS A O 1
ATOM 656 N N . PHE A 1 79 ? 3.543 11.477 -9.792 1.00 82.06 79 PHE A N 1
ATOM 657 C CA . PHE A 1 79 ? 2.181 11.997 -9.980 1.00 82.06 79 PHE A CA 1
ATOM 658 C C . PHE A 1 79 ? 1.180 10.927 -10.419 1.00 82.06 79 PHE A C 1
ATOM 660 O O . PHE A 1 79 ? -0.008 11.034 -10.103 1.00 82.06 79 PHE A O 1
ATOM 667 N N . ASP A 1 80 ? 1.669 9.876 -11.070 1.00 87.94 80 ASP A N 1
ATOM 668 C CA . ASP A 1 80 ? 0.863 8.770 -11.584 1.00 87.94 80 ASP A CA 1
ATOM 669 C C . ASP A 1 80 ? 0.716 7.623 -10.574 1.00 87.94 80 ASP A C 1
ATOM 671 O O . ASP A 1 80 ? 0.070 6.611 -10.848 1.00 87.94 80 ASP A O 1
ATOM 675 N N . ILE A 1 81 ? 1.280 7.767 -9.373 1.00 89.12 81 ILE A N 1
ATOM 676 C CA . ILE A 1 81 ? 1.267 6.729 -8.344 1.00 89.12 81 ILE A CA 1
ATOM 677 C C . ILE A 1 81 ? 0.184 6.984 -7.296 1.00 89.12 81 ILE A C 1
ATOM 679 O O . ILE A 1 81 ? 0.168 7.981 -6.562 1.00 89.12 81 ILE A O 1
ATOM 683 N N . ALA A 1 82 ? -0.697 6.001 -7.160 1.00 89.19 82 ALA A N 1
ATOM 684 C CA . ALA A 1 82 ? -1.678 5.905 -6.097 1.00 89.19 82 ALA A CA 1
ATOM 685 C C . ALA A 1 82 ? -1.163 5.022 -4.954 1.00 89.19 82 ALA A C 1
ATOM 687 O O . ALA A 1 82 ? -0.643 3.931 -5.179 1.00 89.19 82 ALA A O 1
ATOM 688 N N . VAL A 1 83 ? -1.372 5.462 -3.711 1.00 89.50 83 VAL A N 1
ATOM 689 C CA . VAL A 1 83 ? -1.214 4.599 -2.532 1.00 89.50 83 VAL A CA 1
ATOM 690 C C . VAL A 1 83 ? -2.536 3.880 -2.294 1.00 89.50 83 VAL A C 1
ATOM 692 O O . VAL A 1 83 ? -3.528 4.526 -1.936 1.00 89.50 83 VAL A O 1
ATOM 695 N N . VAL A 1 84 ? -2.561 2.561 -2.480 1.00 91.44 84 VAL A N 1
ATOM 696 C CA . VAL A 1 84 ? -3.785 1.752 -2.397 1.00 91.44 84 VAL A CA 1
ATOM 697 C C . VAL A 1 84 ? -3.730 0.780 -1.212 1.00 91.44 84 VAL A C 1
ATOM 699 O O . VAL A 1 84 ? -2.683 0.182 -0.963 1.00 91.44 84 VAL A O 1
ATOM 702 N N . PRO A 1 85 ? -4.823 0.635 -0.442 1.00 92.56 85 PRO A N 1
ATOM 703 C CA . PRO A 1 85 ? -4.886 -0.279 0.690 1.00 92.56 85 PRO A CA 1
ATOM 704 C C . PRO A 1 85 ? -5.089 -1.724 0.236 1.00 92.56 85 PRO A C 1
ATOM 706 O O . PRO A 1 85 ? -5.768 -1.999 -0.759 1.00 92.56 85 PRO A O 1
ATOM 709 N N . LEU A 1 86 ? -4.538 -2.640 1.021 1.00 92.50 86 LEU A N 1
ATOM 710 C CA . LEU A 1 86 ? -4.544 -4.073 0.773 1.00 92.50 86 LEU A CA 1
ATOM 711 C C . LEU A 1 86 ? -5.302 -4.817 1.858 1.00 92.50 86 LEU A C 1
ATOM 713 O O . LEU A 1 86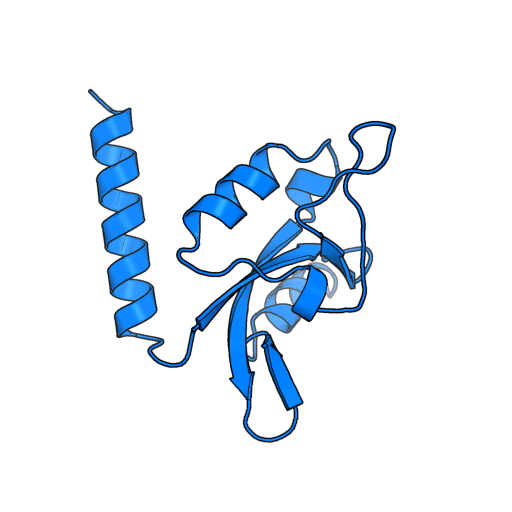 ? -5.255 -4.447 3.029 1.00 92.50 86 LEU A O 1
ATOM 717 N N . ILE A 1 87 ? -5.972 -5.884 1.449 1.00 93.19 87 ILE A N 1
ATOM 718 C CA . ILE A 1 87 ? -6.783 -6.758 2.290 1.00 93.19 87 ILE A CA 1
ATOM 719 C C . ILE A 1 87 ? -6.336 -8.206 2.094 1.00 93.19 87 ILE A C 1
ATOM 721 O O . ILE A 1 87 ? -5.799 -8.566 1.042 1.00 93.19 87 ILE A O 1
ATOM 725 N N . LYS A 1 88 ? -6.604 -9.057 3.087 1.00 92.06 88 LYS A N 1
ATOM 726 C CA . LYS A 1 88 ? -6.484 -10.509 2.928 1.00 92.06 88 LYS A CA 1
ATOM 727 C C . LYS A 1 88 ? -7.821 -11.070 2.456 1.00 92.06 88 LYS A C 1
ATOM 729 O O . LYS A 1 88 ? -8.761 -11.197 3.236 1.00 92.06 88 LYS A O 1
ATOM 734 N N . ASN A 1 89 ? -7.912 -11.379 1.172 1.00 90.19 89 ASN A N 1
ATOM 735 C CA . ASN A 1 89 ? -9.061 -12.036 0.579 1.00 90.19 89 ASN A CA 1
ATOM 736 C C . ASN A 1 89 ? -8.956 -13.565 0.781 1.00 90.19 89 ASN A C 1
ATOM 738 O O . ASN A 1 89 ? -7.936 -14.151 0.420 1.00 90.19 89 ASN A O 1
ATOM 742 N N . PRO A 1 90 ? -9.991 -14.242 1.312 1.00 88.50 90 PRO A N 1
ATOM 743 C CA . PRO A 1 90 ? -9.958 -15.693 1.514 1.00 88.50 90 PRO A CA 1
ATOM 744 C C . PRO A 1 90 ? -9.774 -16.529 0.236 1.00 88.50 90 PRO A C 1
ATOM 746 O O . PRO A 1 90 ? -9.251 -17.634 0.313 1.00 88.50 90 PRO A O 1
ATOM 749 N N . LEU A 1 91 ? -10.208 -16.023 -0.922 1.00 89.19 91 LEU A N 1
ATOM 750 C CA . LEU A 1 91 ? -10.173 -16.734 -2.206 1.00 89.19 91 LEU A CA 1
ATOM 751 C C . LEU A 1 91 ? -8.928 -16.403 -3.032 1.00 89.19 91 LEU A C 1
ATOM 753 O O . LEU A 1 91 ? -8.411 -17.264 -3.734 1.00 89.19 91 LEU A O 1
ATOM 757 N N . PHE A 1 92 ? -8.465 -15.155 -2.958 1.00 86.56 92 PHE A N 1
ATOM 758 C CA . PHE A 1 92 ? -7.405 -14.631 -3.829 1.00 86.56 92 PHE A CA 1
ATOM 759 C C . PHE A 1 92 ? -6.110 -14.281 -3.084 1.00 86.56 92 PHE A C 1
ATOM 761 O O . PHE A 1 92 ? -5.161 -13.805 -3.698 1.00 86.56 92 PHE A O 1
ATOM 768 N N . GLY A 1 93 ? -6.055 -14.499 -1.767 1.00 90.62 93 GLY A N 1
ATOM 769 C CA . GLY A 1 93 ? -4.903 -14.125 -0.953 1.00 90.62 93 GLY A CA 1
ATOM 770 C C . GLY A 1 93 ? -4.796 -12.610 -0.788 1.00 90.62 93 GLY A C 1
ATOM 771 O O . GLY A 1 93 ? -5.773 -11.939 -0.456 1.00 90.62 93 GLY A O 1
ATOM 772 N N . LEU A 1 94 ? -3.602 -12.049 -0.970 1.00 91.62 94 LEU A N 1
ATOM 773 C CA . LEU A 1 94 ? -3.400 -10.602 -0.885 1.00 91.62 94 LEU A CA 1
ATOM 774 C C . LEU A 1 94 ? -4.121 -9.905 -2.049 1.00 91.62 94 LEU A C 1
ATOM 776 O O . LEU A 1 94 ? -3.987 -10.297 -3.204 1.00 91.62 94 LEU A O 1
ATOM 780 N N . SER A 1 95 ? -4.919 -8.880 -1.764 1.00 92.81 95 SER A N 1
ATOM 781 C CA . SER A 1 95 ? -5.709 -8.187 -2.790 1.00 92.81 95 SER A CA 1
ATOM 782 C C . SER A 1 95 ? -5.834 -6.698 -2.498 1.00 92.81 95 SER A C 1
ATOM 784 O O . SER A 1 95 ? -5.814 -6.278 -1.343 1.00 92.81 95 SER A O 1
ATOM 786 N N . VAL A 1 96 ? -6.010 -5.886 -3.542 1.00 92.00 96 VAL A N 1
ATOM 787 C CA . VAL A 1 96 ? -6.338 -4.464 -3.377 1.00 92.00 96 VAL A CA 1
ATOM 788 C C . VAL A 1 96 ? -7.782 -4.325 -2.906 1.00 92.00 96 VAL A C 1
ATOM 790 O O . VAL A 1 96 ? -8.679 -4.989 -3.429 1.00 92.00 96 VAL A O 1
ATOM 793 N N . LYS A 1 97 ? -8.026 -3.448 -1.928 1.00 91.19 97 LYS A N 1
ATOM 794 C CA . LYS A 1 97 ? -9.387 -3.155 -1.471 1.00 91.19 97 LYS A CA 1
ATOM 795 C C . LYS A 1 97 ? -10.221 -2.622 -2.642 1.00 91.19 97 LYS A C 1
ATOM 797 O O . LYS A 1 97 ? -9.785 -1.738 -3.385 1.00 91.19 97 LYS A O 1
ATOM 802 N N . SER A 1 98 ? -11.437 -3.135 -2.800 1.00 87.69 98 SER A N 1
ATOM 803 C CA . SER A 1 98 ? -12.333 -2.770 -3.904 1.00 87.69 98 SER A CA 1
ATOM 804 C C . SER A 1 98 ? -12.578 -1.258 -3.991 1.00 87.69 98 SER A C 1
ATOM 806 O O . SER A 1 98 ? -12.691 -0.576 -2.968 1.00 87.69 98 SER A O 1
ATOM 808 N N . GLY A 1 99 ? -12.688 -0.724 -5.211 1.00 85.31 99 GLY A N 1
ATOM 809 C CA . GLY A 1 99 ? -12.947 0.697 -5.450 1.00 85.31 99 GLY A CA 1
ATOM 810 C C . GLY A 1 99 ? -11.734 1.620 -5.277 1.00 85.31 99 GLY A C 1
A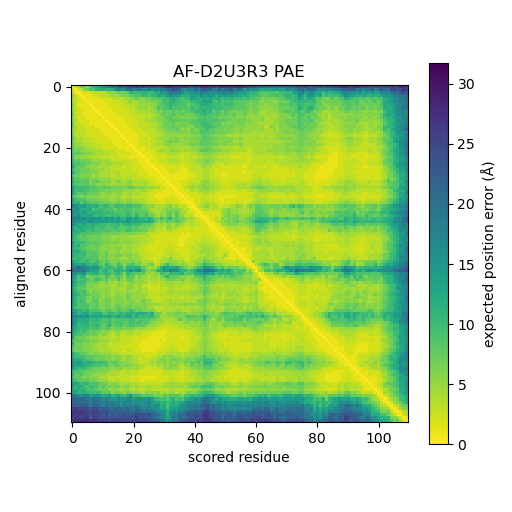TOM 811 O O . GLY A 1 99 ? -11.889 2.838 -5.380 1.00 85.31 99 GLY A O 1
ATOM 812 N N . TYR A 1 100 ? -10.536 1.088 -5.007 1.00 85.38 100 TYR A N 1
ATOM 813 C CA . TYR A 1 100 ? -9.298 1.880 -4.974 1.00 85.38 100 TYR A CA 1
ATOM 814 C C . TYR A 1 100 ? -8.556 1.895 -6.307 1.00 85.38 100 TYR A C 1
ATOM 816 O O . TYR A 1 100 ? -7.936 2.903 -6.614 1.00 85.38 100 TYR A O 1
ATOM 824 N N . LEU A 1 101 ? -8.684 0.854 -7.133 1.00 81.12 101 LEU A N 1
ATOM 825 C CA . LEU A 1 101 ? -8.172 0.880 -8.509 1.00 81.12 101 LEU A CA 1
ATOM 826 C C . LEU A 1 101 ? -9.134 1.629 -9.451 1.00 81.12 101 LEU A C 1
ATOM 828 O O . LEU A 1 101 ? -8.704 2.381 -10.321 1.00 81.12 101 LEU A O 1
ATOM 832 N N . ASP A 1 102 ? -10.446 1.523 -9.216 1.00 70.06 102 ASP A N 1
ATOM 833 C CA . ASP A 1 102 ? -11.474 2.101 -10.099 1.00 70.06 102 ASP A CA 1
ATOM 834 C C . ASP A 1 102 ? -11.590 3.626 -10.005 1.00 70.06 102 ASP A C 1
ATOM 836 O O . ASP A 1 102 ? -11.992 4.292 -10.961 1.00 70.06 102 ASP A O 1
ATOM 840 N N . ARG A 1 103 ? -11.233 4.208 -8.851 1.00 61.03 103 ARG A N 1
ATOM 841 C CA . ARG A 1 103 ? -11.248 5.667 -8.648 1.00 61.03 103 ARG A CA 1
ATOM 842 C C . ARG A 1 103 ? -10.295 6.401 -9.589 1.00 61.03 103 ARG A C 1
ATOM 844 O O . ARG A 1 103 ? -10.558 7.554 -9.920 1.00 61.03 103 ARG A O 1
ATOM 851 N N . HIS A 1 104 ? -9.239 5.733 -10.044 1.00 55.31 104 HIS A N 1
ATOM 852 C CA . HIS A 1 104 ? -8.252 6.315 -10.948 1.00 55.31 104 HIS A CA 1
ATOM 85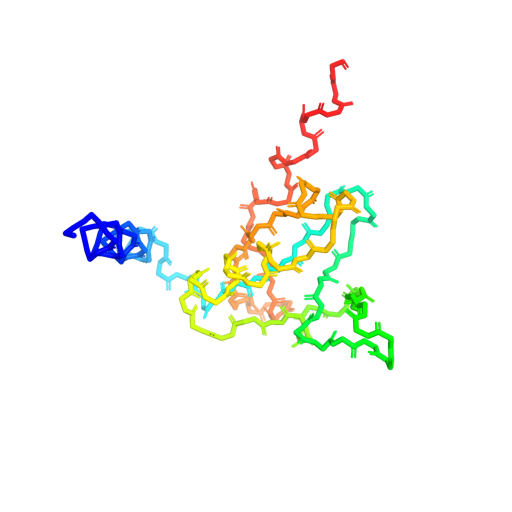3 C C . HIS A 1 104 ? -8.625 6.158 -12.430 1.00 55.31 104 HIS A C 1
ATOM 855 O O . HIS A 1 104 ? -8.207 6.982 -13.236 1.00 55.31 104 HIS A O 1
ATOM 861 N N . ASN A 1 105 ? -9.514 5.219 -12.778 1.00 49.56 105 ASN A N 1
ATOM 862 C CA . ASN A 1 105 ? -10.040 5.081 -14.143 1.00 49.56 105 ASN A CA 1
ATOM 863 C C . ASN A 1 105 ? -10.985 6.230 -14.543 1.00 49.56 105 ASN A C 1
ATOM 865 O O . ASN A 1 105 ? -11.066 6.583 -15.715 1.00 49.56 105 ASN A O 1
ATOM 869 N N . ARG A 1 106 ? -11.684 6.863 -13.588 1.00 48.59 106 ARG A N 1
ATOM 870 C CA . ARG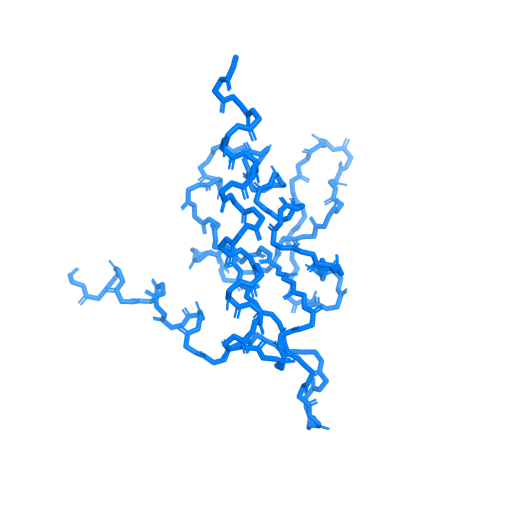 A 1 106 ? -12.656 7.934 -13.899 1.00 48.59 106 ARG A CA 1
ATOM 871 C C . ARG A 1 106 ? -12.025 9.256 -14.345 1.00 48.59 106 ARG A C 1
ATOM 873 O O . ARG A 1 106 ? -12.741 10.103 -14.866 1.00 48.59 106 ARG A O 1
ATOM 880 N N . ARG A 1 107 ? -10.718 9.455 -14.136 1.00 46.19 107 ARG A N 1
ATOM 881 C CA . ARG A 1 107 ? -10.013 10.672 -14.581 1.00 46.19 107 ARG A CA 1
ATOM 882 C C . ARG A 1 107 ? -9.740 10.708 -16.087 1.00 46.19 107 ARG A C 1
ATOM 884 O O . ARG A 1 107 ? -9.487 11.788 -16.596 1.00 46.19 107 ARG A O 1
ATOM 891 N N . PHE A 1 108 ? -9.838 9.573 -16.779 1.00 43.72 108 PHE A N 1
ATOM 892 C CA . PHE A 1 108 ? -9.584 9.460 -18.222 1.00 43.72 108 PHE A CA 1
ATOM 893 C C . PHE A 1 108 ? -10.858 9.205 -19.048 1.00 43.72 108 PHE A C 1
ATOM 895 O O . PHE A 1 108 ? -10.771 8.896 -20.229 1.00 43.72 108 PHE A O 1
ATOM 902 N N . ALA A 1 109 ? -12.039 9.296 -18.426 1.00 40.50 109 ALA A N 1
ATOM 903 C CA . ALA A 1 109 ? -13.336 9.065 -19.068 1.00 40.50 109 ALA A CA 1
ATOM 904 C C . ALA A 1 109 ? -14.126 10.368 -19.331 1.00 40.50 109 ALA A C 1
ATOM 906 O O . ALA A 1 109 ? -15.352 10.323 -19.415 1.00 40.50 109 ALA A O 1
ATOM 907 N N . GLN A 1 110 ? -13.439 11.514 -19.411 1.00 38.12 110 GLN A N 1
ATOM 908 C CA . GLN A 1 110 ? -13.997 12.807 -19.831 1.00 38.12 110 GLN A CA 1
ATOM 909 C C . GLN A 1 110 ? -13.295 13.289 -21.093 1.00 38.12 110 GLN A C 1
ATOM 911 O O . GLN A 1 110 ? -12.053 13.144 -21.138 1.00 38.12 110 GLN A O 1
#

Radius of gyration: 14.61 Å; Cα contacts (8 Å, |Δi|>4): 150; chains: 1; bounding box: 35×40×35 Å